Protein AF-F5LGZ5-F1 (afdb_monomer_lite)

Structure (mmCIF, N/CA/C/O backbone):
data_AF-F5LGZ5-F1
#
_entry.id   AF-F5LGZ5-F1
#
loop_
_atom_site.group_PDB
_atom_site.id
_atom_site.type_symbol
_atom_site.label_atom_id
_atom_site.label_alt_id
_atom_site.label_comp_id
_atom_site.label_asym_id
_atom_site.label_entity_id
_atom_site.label_seq_id
_atom_site.pdbx_PDB_ins_code
_atom_site.Cartn_x
_atom_site.Cartn_y
_atom_site.Cartn_z
_atom_site.occupancy
_atom_site.B_iso_or_equiv
_atom_site.auth_seq_id
_atom_site.auth_comp_id
_atom_site.auth_asym_id
_atom_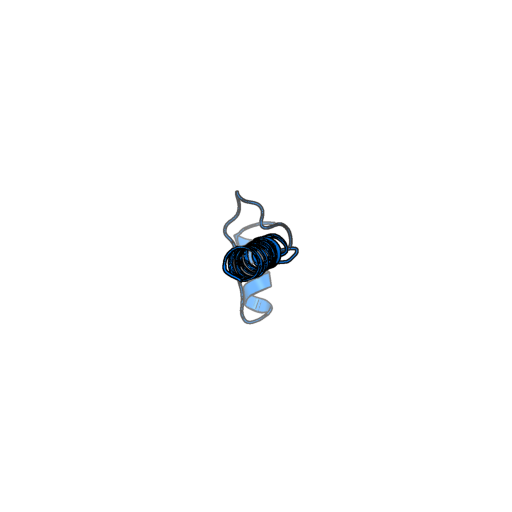site.auth_atom_id
_atom_site.pdbx_PDB_model_num
ATOM 1 N N . MET A 1 1 ? -44.003 -18.912 -9.018 1.00 56.47 1 MET A N 1
ATOM 2 C CA . MET A 1 1 ? -43.108 -19.019 -7.836 1.00 56.47 1 MET A CA 1
ATOM 3 C C . MET A 1 1 ? -41.621 -19.254 -8.157 1.00 56.47 1 MET A C 1
ATOM 5 O O . MET A 1 1 ? -40.800 -18.774 -7.396 1.00 56.47 1 MET A O 1
ATOM 9 N N . LYS A 1 2 ? -41.217 -19.951 -9.238 1.00 61.22 2 LYS A N 1
ATOM 10 C CA . LYS A 1 2 ? -39.779 -20.144 -9.569 1.00 61.22 2 LYS A CA 1
ATOM 11 C C . LYS A 1 2 ? -39.084 -18.884 -10.119 1.00 61.22 2 LYS A C 1
ATOM 13 O O . LYS A 1 2 ? -38.008 -18.539 -9.651 1.00 61.22 2 LYS A O 1
ATOM 18 N N . ARG A 1 3 ? -39.733 -18.135 -11.026 1.00 71.25 3 ARG A N 1
ATOM 19 C CA . ARG A 1 3 ? -39.175 -16.892 -11.612 1.00 71.25 3 ARG A CA 1
ATOM 20 C C . ARG A 1 3 ? -38.852 -15.805 -10.578 1.00 71.25 3 ARG A C 1
ATOM 22 O O . ARG A 1 3 ? -37.809 -15.175 -10.675 1.00 71.25 3 ARG A O 1
ATOM 29 N N . ARG A 1 4 ? -39.696 -15.639 -9.551 1.00 71.88 4 ARG A N 1
ATOM 30 C CA . ARG A 1 4 ? -39.475 -14.660 -8.469 1.00 71.88 4 ARG A CA 1
ATOM 31 C C . ARG A 1 4 ? -38.246 -14.999 -7.613 1.00 71.88 4 ARG A C 1
ATOM 33 O O . ARG A 1 4 ? -37.549 -14.083 -7.211 1.00 71.88 4 ARG A O 1
ATOM 40 N N . ARG A 1 5 ? -37.950 -16.292 -7.406 1.00 74.25 5 ARG A N 1
ATOM 41 C CA . ARG A 1 5 ? -36.740 -16.748 -6.692 1.00 74.25 5 ARG A CA 1
ATOM 42 C C . ARG A 1 5 ? -35.458 -16.532 -7.505 1.00 74.25 5 ARG A C 1
ATOM 44 O O . ARG A 1 5 ? -34.424 -16.214 -6.931 1.00 74.25 5 ARG A O 1
ATOM 51 N N . ILE A 1 6 ? -35.537 -16.670 -8.831 1.00 78.31 6 ILE A N 1
ATOM 52 C CA . ILE A 1 6 ? -34.403 -16.421 -9.738 1.00 78.31 6 ILE A CA 1
ATOM 53 C C . ILE A 1 6 ? -34.066 -14.923 -9.775 1.00 78.31 6 ILE A C 1
ATOM 55 O O . ILE A 1 6 ? -32.903 -14.559 -9.651 1.00 78.31 6 ILE A O 1
ATOM 59 N N . LEU A 1 7 ? -35.084 -14.059 -9.858 1.00 78.44 7 LEU A N 1
ATOM 60 C CA . LEU A 1 7 ? -34.914 -12.601 -9.818 1.00 78.44 7 LEU A CA 1
ATOM 61 C C . LEU A 1 7 ? -34.252 -12.125 -8.518 1.00 78.44 7 LEU A C 1
ATOM 63 O O . LEU A 1 7 ? -33.310 -11.344 -8.580 1.00 78.44 7 LEU A O 1
ATOM 67 N N . THR A 1 8 ? -34.676 -12.642 -7.360 1.00 80.94 8 THR A N 1
ATOM 68 C CA . THR A 1 8 ? -34.052 -12.294 -6.070 1.00 80.94 8 THR A CA 1
ATOM 69 C C . THR A 1 8 ? -32.618 -12.809 -5.932 1.00 80.94 8 THR A C 1
ATOM 71 O O . THR A 1 8 ? -31.799 -12.164 -5.285 1.00 80.94 8 THR A O 1
ATOM 74 N N . GLY A 1 9 ? -32.292 -13.958 -6.535 1.00 83.25 9 GLY A N 1
ATOM 75 C CA . GLY A 1 9 ? -30.922 -14.482 -6.535 1.00 83.25 9 GLY A CA 1
ATOM 76 C C . GLY A 1 9 ? -29.978 -13.648 -7.405 1.00 83.25 9 GLY A C 1
ATOM 77 O O . GLY A 1 9 ? -28.853 -13.363 -7.001 1.00 83.25 9 GLY A O 1
ATOM 78 N N . LEU A 1 10 ? -30.458 -13.202 -8.570 1.00 84.69 10 LEU A N 1
ATOM 79 C CA . LEU A 1 10 ? -29.683 -12.389 -9.508 1.00 84.69 10 LEU A CA 1
ATOM 80 C C . LEU A 1 10 ? -29.330 -11.014 -8.924 1.00 84.69 10 LEU A C 1
ATOM 82 O O . LEU A 1 10 ? -28.189 -10.574 -9.045 1.00 84.69 10 LEU A O 1
ATOM 86 N N . THR A 1 11 ? -30.280 -10.351 -8.255 1.00 82.56 11 THR A N 1
ATOM 87 C CA . THR A 1 11 ? -30.016 -9.055 -7.613 1.00 82.56 11 THR A CA 1
ATOM 88 C C . THR A 1 11 ? -28.966 -9.171 -6.515 1.00 82.56 11 THR A C 1
ATOM 90 O O . THR A 1 11 ? -28.100 -8.310 -6.418 1.00 82.56 11 THR A O 1
ATOM 93 N N . LEU A 1 12 ? -28.994 -10.260 -5.737 1.00 82.50 12 LEU A N 1
ATOM 94 C CA . LEU A 1 12 ? -28.006 -10.496 -4.686 1.00 82.50 12 LEU A CA 1
ATOM 95 C C . LEU A 1 12 ? -26.598 -10.656 -5.280 1.00 82.50 12 LEU A C 1
ATOM 97 O O . LEU A 1 12 ? -25.664 -10.004 -4.829 1.00 82.50 12 LEU A O 1
ATOM 101 N N . ALA A 1 13 ? -26.453 -11.460 -6.338 1.00 81.69 13 ALA A N 1
ATOM 102 C CA . ALA A 1 13 ? -25.167 -11.680 -7.001 1.00 81.69 13 ALA A CA 1
ATOM 103 C C . ALA A 1 13 ? -24.554 -10.379 -7.552 1.00 81.69 13 ALA A C 1
ATOM 105 O O . ALA A 1 13 ? -23.359 -10.140 -7.394 1.00 81.69 13 ALA A O 1
ATOM 106 N N . ILE A 1 14 ? -25.377 -9.507 -8.141 1.00 81.00 14 ILE A N 1
ATOM 107 C CA . ILE A 1 14 ? -24.934 -8.206 -8.660 1.00 81.00 14 ILE A CA 1
ATOM 108 C C . ILE A 1 14 ? -24.473 -7.287 -7.520 1.00 81.00 14 ILE A C 1
ATOM 110 O O . ILE A 1 14 ? -23.440 -6.634 -7.644 1.00 81.00 14 ILE A O 1
ATOM 114 N N . SER A 1 15 ? -25.175 -7.272 -6.384 1.00 77.44 15 SER A N 1
ATOM 115 C CA . SER A 1 15 ? -24.760 -6.485 -5.216 1.00 77.44 15 SER A CA 1
ATOM 116 C C . SER A 1 15 ? -23.405 -6.926 -4.653 1.00 77.44 15 SER A C 1
ATOM 118 O O . SER A 1 15 ? -22.607 -6.068 -4.282 1.00 77.44 15 SER A O 1
ATOM 120 N N . LEU A 1 16 ? -23.107 -8.234 -4.633 1.00 76.94 16 LEU A N 1
ATOM 121 C CA . LEU A 1 16 ? -21.791 -8.731 -4.204 1.00 76.94 16 LEU A CA 1
ATOM 122 C C . LEU A 1 16 ? -20.666 -8.302 -5.160 1.00 76.94 16 LEU A C 1
ATOM 124 O O . LEU A 1 16 ? -19.581 -7.948 -4.703 1.00 76.94 16 LEU A O 1
ATOM 128 N N . LEU A 1 17 ? -20.923 -8.294 -6.471 1.00 75.88 17 LEU A N 1
ATOM 129 C CA . LEU A 1 17 ? -19.942 -7.846 -7.466 1.00 75.88 17 LEU A CA 1
ATOM 130 C C . LEU A 1 17 ? -19.646 -6.343 -7.340 1.00 75.88 17 LEU A C 1
ATOM 132 O O . LEU A 1 17 ? -18.489 -5.933 -7.411 1.00 75.88 17 LEU A O 1
ATOM 136 N N . LEU A 1 18 ? -20.671 -5.521 -7.097 1.00 72.00 18 LEU A N 1
ATOM 137 C CA . LEU A 1 18 ? -20.499 -4.075 -6.913 1.00 72.00 18 LEU A CA 1
ATOM 138 C C . LEU A 1 18 ? -19.812 -3.726 -5.585 1.00 72.00 18 LEU A C 1
ATOM 140 O O . LEU A 1 18 ? -19.002 -2.801 -5.554 1.00 72.00 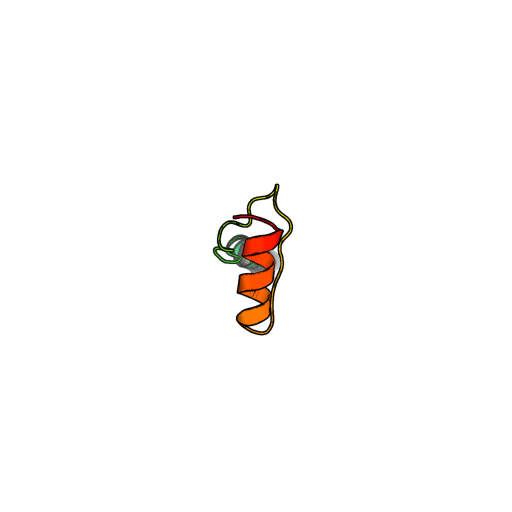18 LEU A O 1
ATOM 144 N N . ALA A 1 19 ? -20.069 -4.479 -4.510 1.00 69.56 19 ALA A N 1
ATOM 145 C CA . ALA A 1 19 ? -19.386 -4.289 -3.228 1.00 69.56 19 ALA A CA 1
ATOM 146 C C . ALA A 1 19 ? -17.864 -4.527 -3.325 1.00 69.56 19 ALA A C 1
ATOM 148 O O . ALA A 1 19 ? -17.100 -3.909 -2.588 1.00 69.56 19 ALA A O 1
ATOM 149 N N . GLY A 1 20 ? -17.415 -5.376 -4.258 1.00 63.59 20 GLY A N 1
ATOM 150 C CA . GLY A 1 20 ? -15.991 -5.601 -4.534 1.00 63.59 20 GLY A CA 1
ATOM 151 C C . GLY A 1 20 ? -15.345 -4.558 -5.455 1.00 63.59 20 GLY A C 1
ATOM 152 O O . GLY A 1 20 ? -14.136 -4.357 -5.395 1.00 63.59 20 GLY A O 1
ATOM 153 N N . CYS A 1 21 ? -16.130 -3.868 -6.287 1.00 70.75 21 CYS A N 1
ATOM 154 C CA . CYS A 1 21 ? -15.618 -2.883 -7.248 1.00 70.75 21 CYS A CA 1
ATOM 155 C C . CYS A 1 21 ? -15.382 -1.490 -6.621 1.00 70.75 21 CYS A C 1
ATOM 157 O O . CYS A 1 21 ? -14.656 -0.672 -7.174 1.00 70.75 21 CYS A O 1
ATOM 159 N N . GLY A 1 22 ? -15.936 -1.233 -5.431 1.00 60.69 22 GLY A N 1
ATOM 160 C CA . GLY A 1 22 ? -15.749 0.008 -4.666 1.00 60.69 22 GLY A CA 1
ATOM 161 C C . GLY A 1 22 ? -14.643 -0.054 -3.608 1.00 60.69 22 GLY A C 1
ATOM 162 O O . GLY A 1 22 ? -14.689 0.704 -2.641 1.00 60.69 22 GLY A O 1
ATOM 163 N N . GLY A 1 23 ? -13.691 -0.982 -3.742 1.00 60.41 23 GLY A N 1
ATOM 164 C CA . GLY A 1 23 ? -12.638 -1.262 -2.767 1.00 60.41 23 GLY A CA 1
ATOM 165 C C . GLY A 1 23 ? -11.577 -0.169 -2.652 1.00 60.41 23 GLY A C 1
ATOM 166 O O . GLY A 1 23 ? -10.427 -0.429 -2.979 1.00 60.41 23 GLY A O 1
ATOM 167 N N . GLY A 1 24 ? -11.978 0.999 -2.138 1.00 59.00 24 GLY A N 1
ATOM 168 C CA . GLY A 1 24 ? -11.138 2.025 -1.525 1.00 59.00 24 GLY A CA 1
ATOM 169 C C . GLY A 1 24 ? -10.167 2.722 -2.471 1.00 59.00 24 GLY A C 1
ATOM 170 O O . GLY A 1 24 ? -9.429 2.095 -3.220 1.00 59.00 24 GLY A O 1
ATOM 171 N N . GLN A 1 25 ? -10.097 4.047 -2.378 1.00 58.97 25 GLN A N 1
ATOM 172 C CA . GLN A 1 25 ? -8.944 4.804 -2.854 1.00 58.97 25 GLN A CA 1
ATOM 173 C C . GLN A 1 25 ? -7.705 4.295 -2.102 1.00 58.97 25 GLN A C 1
ATOM 175 O O . GLN A 1 25 ? -7.352 4.802 -1.041 1.00 58.97 25 GLN A O 1
ATOM 180 N N . LYS A 1 26 ? -7.064 3.240 -2.609 1.00 58.25 26 LYS A N 1
ATOM 181 C CA . LYS A 1 26 ? -5.697 2.911 -2.234 1.00 58.25 26 LYS A CA 1
ATOM 182 C C . LYS A 1 26 ? -4.887 4.069 -2.783 1.00 58.25 26 LYS A C 1
ATOM 184 O O . LYS A 1 26 ? -4.766 4.183 -4.001 1.00 58.25 26 LYS A O 1
ATOM 189 N N . SER A 1 27 ? -4.462 4.973 -1.897 1.00 57.91 27 SER A N 1
ATOM 190 C CA . SER A 1 27 ? -3.528 6.060 -2.195 1.00 57.91 27 SER A CA 1
ATOM 191 C C . SER A 1 27 ? -2.542 5.556 -3.232 1.00 57.91 27 SER A C 1
ATOM 193 O O . SER A 1 27 ? -1.898 4.547 -2.958 1.00 57.91 27 SER A O 1
ATOM 195 N N . ALA A 1 28 ? -2.560 6.162 -4.423 1.00 58.44 28 ALA A N 1
ATOM 196 C CA . ALA A 1 28 ? -1.960 5.624 -5.636 1.00 58.44 28 ALA A CA 1
ATOM 197 C C . ALA A 1 28 ? -0.582 5.023 -5.339 1.00 58.44 28 ALA A C 1
ATOM 199 O O . ALA A 1 28 ? 0.406 5.738 -5.177 1.00 58.44 28 ALA A O 1
ATOM 200 N N . VAL A 1 29 ? -0.547 3.698 -5.203 1.00 62.25 29 VAL A N 1
ATOM 201 C CA . VAL A 1 29 ? 0.694 2.947 -5.114 1.00 62.25 29 VAL A CA 1
ATOM 202 C C . VAL A 1 29 ? 1.234 3.018 -6.528 1.00 62.25 29 VAL A C 1
ATOM 204 O O . VAL A 1 29 ? 0.587 2.528 -7.450 1.00 62.25 29 VAL A O 1
ATOM 207 N N . ALA A 1 30 ? 2.342 3.727 -6.727 1.00 66.06 30 ALA A N 1
ATOM 208 C CA . ALA A 1 30 ? 2.985 3.723 -8.029 1.00 66.06 30 ALA A CA 1
ATOM 209 C C . ALA A 1 30 ? 3.354 2.267 -8.339 1.00 66.06 30 ALA A C 1
ATOM 211 O O . ALA A 1 30 ? 4.109 1.661 -7.581 1.00 66.06 30 ALA 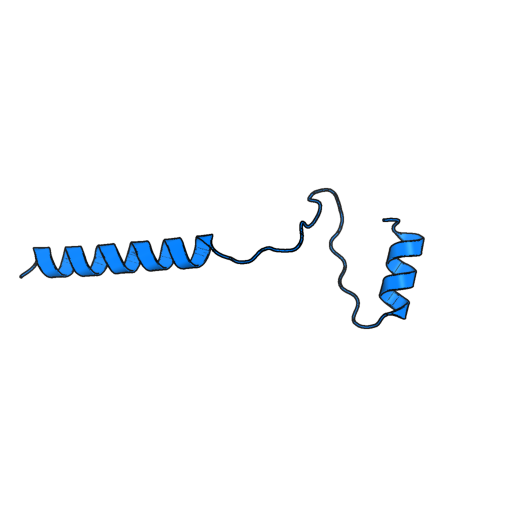A O 1
ATOM 212 N N . GLU A 1 31 ? 2.784 1.713 -9.409 1.00 69.25 31 GLU A N 1
ATOM 213 C CA . GLU A 1 31 ? 2.956 0.306 -9.810 1.00 69.25 31 GLU A CA 1
ATOM 214 C C . GLU A 1 31 ? 4.445 -0.066 -9.954 1.00 69.25 31 GLU A C 1
ATOM 216 O O . GLU A 1 31 ? 4.839 -1.195 -9.677 1.00 69.25 31 GLU A O 1
ATOM 221 N N . ASP A 1 32 ? 5.285 0.918 -10.290 1.00 75.94 32 ASP A N 1
ATOM 222 C CA . ASP A 1 32 ? 6.729 0.764 -10.476 1.00 75.94 32 ASP A CA 1
ATOM 223 C C . ASP A 1 32 ? 7.558 0.940 -9.185 1.00 75.94 32 ASP A C 1
ATOM 225 O O . ASP A 1 32 ? 8.790 0.951 -9.233 1.00 75.94 32 ASP A O 1
ATOM 229 N N . LYS A 1 33 ? 6.920 1.114 -8.017 1.00 78.44 33 LYS A N 1
ATOM 230 C CA . LYS A 1 33 ? 7.600 1.292 -6.724 1.00 78.44 33 LYS A CA 1
ATOM 231 C C . LYS A 1 33 ? 7.264 0.171 -5.751 1.00 78.44 33 LYS A C 1
ATOM 233 O O . LYS A 1 33 ? 6.132 -0.293 -5.641 1.00 78.44 33 LYS A O 1
ATOM 238 N N . ILE A 1 34 ? 8.265 -0.223 -4.969 1.00 82.31 34 ILE A N 1
ATOM 239 C CA . ILE A 1 34 ? 8.079 -1.195 -3.892 1.00 82.31 34 ILE A CA 1
ATOM 240 C C . ILE A 1 34 ? 7.276 -0.532 -2.767 1.00 82.31 34 ILE A C 1
ATOM 242 O O . ILE A 1 34 ? 7.695 0.479 -2.205 1.00 82.31 34 ILE A O 1
ATOM 246 N N . ASN A 1 35 ? 6.130 -1.116 -2.417 1.00 81.94 35 ASN A N 1
ATOM 247 C CA . ASN A 1 35 ? 5.291 -0.636 -1.323 1.00 81.94 35 ASN A CA 1
ATOM 248 C C . ASN A 1 35 ? 5.862 -1.077 0.035 1.00 81.94 35 ASN A C 1
ATOM 250 O O . ASN A 1 35 ? 5.819 -2.260 0.377 1.00 81.94 35 ASN A O 1
ATOM 254 N N . ILE A 1 36 ? 6.382 -0.126 0.813 1.00 82.25 36 ILE A N 1
ATOM 255 C CA . ILE A 1 36 ? 6.985 -0.373 2.128 1.00 82.25 36 ILE A CA 1
ATOM 256 C C . ILE A 1 36 ? 6.107 0.266 3.204 1.00 82.25 36 ILE A C 1
ATOM 258 O O . ILE A 1 36 ? 5.762 1.441 3.128 1.00 82.25 36 ILE A O 1
ATOM 262 N N . THR A 1 37 ? 5.760 -0.503 4.237 1.00 84.69 37 THR A N 1
ATOM 263 C CA . THR A 1 37 ? 5.061 -0.002 5.429 1.00 84.69 37 THR A CA 1
ATOM 264 C C . THR A 1 37 ? 5.995 -0.065 6.626 1.00 84.69 37 THR A C 1
ATOM 266 O O . THR A 1 37 ? 6.614 -1.094 6.887 1.00 84.69 37 THR A O 1
ATOM 269 N N . THR A 1 38 ? 6.087 1.030 7.373 1.00 87.88 38 THR A N 1
ATOM 270 C CA . THR A 1 38 ? 6.982 1.151 8.526 1.00 87.88 38 THR A CA 1
ATOM 271 C C . THR A 1 38 ? 6.185 1.408 9.796 1.00 87.88 38 THR A C 1
ATOM 273 O O . THR A 1 38 ? 5.365 2.322 9.832 1.00 87.88 38 THR A O 1
ATOM 276 N N . SER A 1 39 ? 6.456 0.646 10.857 1.00 89.62 39 SER A N 1
ATOM 277 C CA . SER A 1 39 ? 5.707 0.739 12.120 1.00 89.62 39 SER A CA 1
ATOM 278 C C . SER A 1 39 ? 5.976 2.020 12.913 1.00 89.62 39 SER A C 1
ATOM 280 O O . SER A 1 39 ? 5.189 2.379 13.783 1.00 89.62 39 SER A O 1
ATOM 282 N N . PHE A 1 40 ? 7.093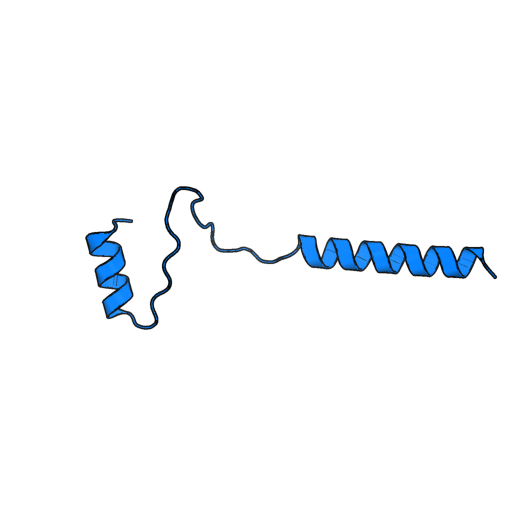 2.702 12.648 1.00 89.06 40 PHE A N 1
ATOM 283 C CA . PHE A 1 40 ? 7.472 3.927 13.343 1.00 89.06 40 PHE A CA 1
ATOM 284 C C . PHE A 1 40 ? 8.249 4.884 12.434 1.00 89.06 40 PHE A C 1
ATOM 286 O O . PHE A 1 40 ? 8.935 4.469 11.499 1.00 89.06 40 PHE A O 1
ATOM 293 N N . TYR A 1 41 ? 8.140 6.178 12.736 1.00 86.50 41 TYR A N 1
ATOM 294 C CA . TYR A 1 41 ? 8.598 7.276 11.882 1.00 86.50 41 TYR A CA 1
ATOM 295 C C . TYR A 1 41 ? 10.098 7.241 11.521 1.00 86.50 41 TYR A C 1
ATOM 297 O O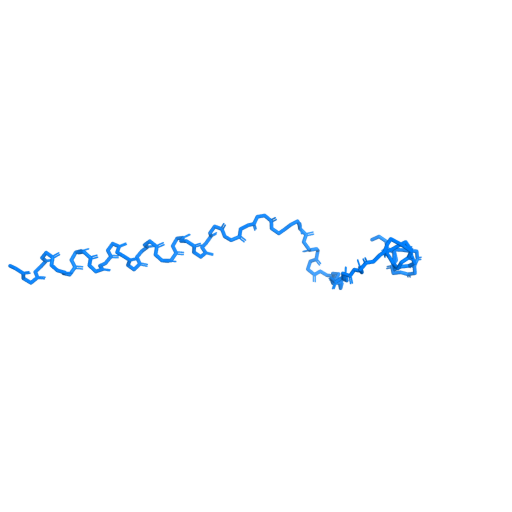 . TYR A 1 41 ? 10.418 7.422 10.351 1.00 86.50 41 TYR A O 1
ATOM 305 N N . PRO A 1 42 ? 11.032 6.946 12.445 1.00 91.06 42 PRO A N 1
ATOM 306 C CA . PRO A 1 42 ? 12.440 6.785 12.083 1.00 91.06 42 PRO A CA 1
ATOM 307 C C . PRO A 1 42 ? 12.717 5.796 10.940 1.00 91.06 42 PRO A C 1
ATOM 309 O O . PRO A 1 42 ? 13.600 6.047 10.125 1.00 91.06 42 PRO A O 1
ATOM 312 N N . LEU A 1 43 ? 11.963 4.694 10.842 1.00 90.00 43 LEU A N 1
ATOM 313 C CA . LEU A 1 43 ? 12.126 3.755 9.728 1.00 90.00 43 LEU A CA 1
ATOM 314 C C . LEU A 1 43 ? 11.550 4.299 8.428 1.00 90.00 43 LEU A C 1
ATOM 316 O O . LEU A 1 43 ? 12.121 4.031 7.377 1.00 90.00 43 LEU A O 1
ATOM 320 N N . TYR A 1 44 ? 10.454 5.059 8.494 1.00 89.88 44 TYR A N 1
ATOM 321 C CA . TYR A 1 44 ? 9.910 5.751 7.326 1.00 89.88 44 TYR A CA 1
ATOM 322 C C . TYR A 1 44 ? 10.939 6.728 6.756 1.00 89.88 44 TYR A C 1
ATOM 324 O O . TYR A 1 44 ? 11.272 6.673 5.578 1.00 89.88 44 TYR A O 1
ATOM 332 N N . ASP A 1 45 ? 11.490 7.585 7.615 1.00 88.12 45 ASP A N 1
ATOM 333 C CA . ASP A 1 45 ? 12.453 8.613 7.226 1.00 88.12 45 ASP A CA 1
ATOM 334 C C . ASP A 1 45 ? 13.759 7.999 6.692 1.00 88.12 45 ASP A C 1
ATOM 336 O O . ASP A 1 45 ? 14.306 8.456 5.690 1.00 88.12 45 ASP A O 1
ATOM 340 N N . PHE A 1 46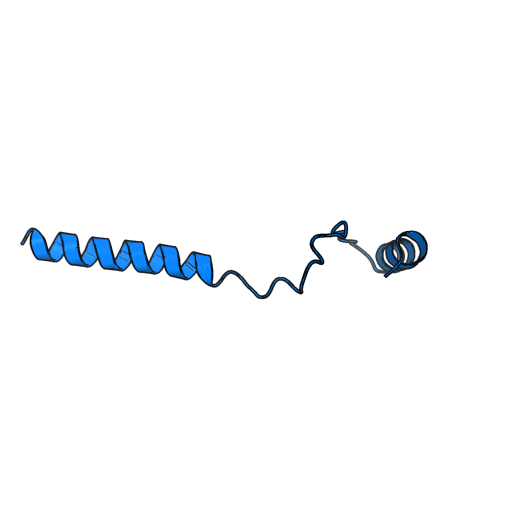 ? 14.224 6.897 7.290 1.00 89.88 46 PHE A N 1
ATOM 341 C CA . PHE A 1 46 ? 15.325 6.107 6.737 1.00 89.88 46 PHE A CA 1
ATOM 342 C C . PHE A 1 46 ? 14.985 5.524 5.357 1.00 89.88 46 PHE A C 1
ATOM 344 O O . PHE A 1 46 ? 15.770 5.666 4.419 1.00 89.88 46 PHE A O 1
ATOM 351 N N . ALA A 1 47 ? 13.813 4.899 5.213 1.00 88.62 47 ALA A N 1
ATOM 352 C CA . ALA A 1 47 ? 13.385 4.274 3.966 1.00 88.62 47 ALA A CA 1
ATOM 353 C C . ALA A 1 47 ? 13.248 5.292 2.824 1.00 88.62 47 ALA A C 1
ATOM 355 O O . ALA A 1 47 ? 13.707 5.012 1.722 1.00 88.62 47 ALA A O 1
ATOM 356 N N . VAL A 1 48 ? 12.707 6.485 3.085 1.00 87.12 48 VAL A N 1
ATOM 357 C CA . VAL A 1 48 ? 12.604 7.570 2.092 1.00 87.12 48 VAL A CA 1
ATOM 358 C C . VAL A 1 48 ? 13.982 8.107 1.705 1.00 87.12 48 VAL A C 1
ATOM 360 O O . VAL A 1 48 ? 14.250 8.338 0.528 1.00 87.12 48 VAL A O 1
ATOM 363 N N . LYS A 1 49 ? 14.889 8.284 2.673 1.00 90.12 49 LYS A N 1
ATOM 364 C CA . LYS A 1 49 ? 16.241 8.799 2.403 1.00 90.12 49 LYS A CA 1
ATOM 365 C C . LYS A 1 49 ? 17.102 7.831 1.593 1.00 90.12 49 LYS A C 1
ATOM 367 O O . LYS A 1 49 ? 17.892 8.283 0.771 1.00 90.12 49 LYS A O 1
ATOM 372 N N . VAL A 1 50 ? 16.971 6.524 1.828 1.00 89.00 50 VAL A N 1
ATOM 373 C CA . VAL A 1 50 ? 17.751 5.491 1.123 1.00 89.00 50 VAL A CA 1
ATOM 374 C C . VAL A 1 50 ? 17.079 5.054 -0.178 1.00 89.00 50 VAL A C 1
ATOM 376 O O . VAL A 1 50 ? 17.755 4.886 -1.187 1.00 89.00 50 VAL A O 1
ATOM 379 N N . GLY A 1 51 ? 15.760 4.860 -0.162 1.00 81.38 51 GLY A N 1
ATOM 380 C CA . GLY A 1 51 ? 14.977 4.391 -1.308 1.00 81.38 51 GLY A CA 1
ATOM 381 C C . GLY A 1 51 ? 14.624 5.484 -2.320 1.00 81.38 51 GLY A C 1
ATOM 382 O O . GLY A 1 51 ? 14.208 5.167 -3.433 1.00 81.38 51 GLY A O 1
ATOM 383 N N . GLY A 1 52 ? 14.805 6.754 -1.952 1.00 76.56 52 GLY A N 1
ATOM 384 C CA . GLY A 1 52 ? 14.303 7.892 -2.716 1.00 76.56 52 GLY A CA 1
ATOM 385 C C . GLY A 1 52 ? 12.781 8.047 -2.613 1.00 76.56 52 GLY A C 1
ATOM 386 O O . GLY A 1 52 ? 12.077 7.182 -2.090 1.00 76.56 52 GLY A O 1
ATOM 387 N N . SER A 1 53 ? 12.273 9.182 -3.099 1.00 63.31 53 SER A N 1
ATOM 388 C CA . SER A 1 53 ? 10.833 9.463 -3.222 1.00 63.31 53 SER A CA 1
ATOM 389 C C . SER A 1 53 ? 10.206 8.668 -4.351 1.00 63.31 53 SER A C 1
ATOM 391 O O . SER A 1 53 ? 10.678 8.814 -5.506 1.00 63.31 53 SER A O 1
#

Foldseek 3Di:
DVVVVVVVVVVVVVVVVVVVVPPDPPPDPPPPDDDDDDPDDVVVVVCCVVVPD

Sequence (53 aa):
MKRRRILTGLTLAISLLLAGCGGGQKSAVAEDKINITTSFYPLYDFAVKVGGS

Secondary structure (DSSP, 8-state):
-HHHHHHHHHHHHHHHHHHHHT--------TTS-----SSHHHHHHHHHHH--

Radius of gyration: 21.7 Å; chains: 1; bounding box: 61×30×25 Å

pLDDT: mean 76.41, std 10.75, range [56.47, 91.06]